Protein AF-A0A1N7M083-F1 (afdb_monomer)

Radius of gyration: 14.84 Å; Cα contacts (8 Å, |Δi|>4): 39; chains: 1; bounding box: 33×10×50 Å

Nearest PDB structures (foldseek):
  3v1b-assembly1_B  TM=9.442E-01  e=1.695E+00  synthetic construct

Solvent-accessible surface area (backbone atoms only — not comparable to full-atom values): 3336 Å² total; per-residue (Å²): 144,80,78,86,76,73,76,63,84,45,58,64,49,54,53,52,30,52,51,30,48,54,52,19,51,52,26,50,77,70,66,38,55,70,59,16,56,52,30,49,53,55,22,52,57,41,50,51,54,41,50,55,51,56,55,59,73,73,106

Secondary structure (DSSP, 8-state):
---TT---TTHHHHHHHHHHHHHHHHHHHTT-HHHHHHHHHHHHHHHHHHHHHHHHHT-

InterPro domains:
  IPR045493 Protein of unknown function DUF6435 [NF033487] (1-54)
  IPR045493 Protein of unknown function DUF6435 [PF20027] (1-53)

Structure (mmCIF, N/CA/C/O backbone):
data_AF-A0A1N7M083-F1
#
_entry.id   AF-A0A1N7M083-F1
#
loop_
_atom_site.group_PDB
_atom_site.id
_atom_site.type_symbol
_atom_site.label_atom_id
_atom_site.label_alt_id
_atom_site.label_comp_id
_atom_site.label_asym_id
_atom_site.label_entity_id
_atom_site.label_seq_id
_atom_site.pdbx_PDB_ins_code
_atom_site.Cartn_x
_atom_site.Cartn_y
_atom_site.Cartn_z
_atom_site.occupancy
_atom_site.B_iso_or_equiv
_atom_site.auth_seq_id
_atom_site.auth_comp_id
_atom_site.auth_asym_id
_atom_site.auth_atom_id
_atom_site.pdbx_PDB_model_num
ATOM 1 N N . MET A 1 1 ? -4.214 1.400 35.695 1.00 49.22 1 MET A N 1
ATOM 2 C CA . MET A 1 1 ? -3.340 1.989 34.654 1.00 49.22 1 MET A CA 1
ATOM 3 C C . MET A 1 1 ? -2.912 0.920 33.631 1.00 49.22 1 MET A C 1
ATOM 5 O O . MET A 1 1 ? -1.751 0.551 33.608 1.00 49.22 1 MET A O 1
ATOM 9 N N . PHE A 1 2 ? -3.820 0.409 32.785 1.00 56.66 2 PHE A N 1
ATOM 10 C CA . PHE A 1 2 ? -3.494 -0.603 31.753 1.00 56.66 2 PHE A CA 1
ATOM 11 C C . PHE A 1 2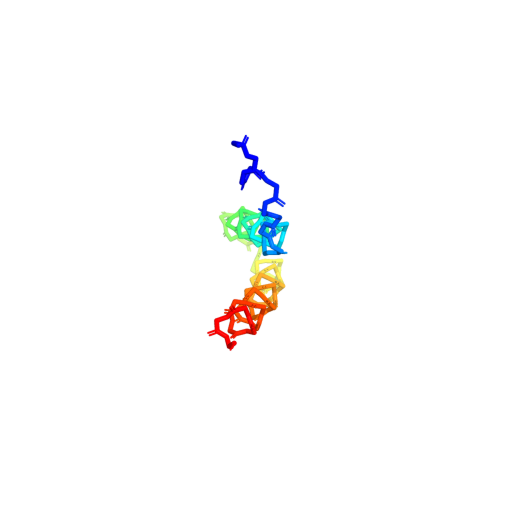 ? -4.362 -0.435 30.489 1.00 56.66 2 PHE A C 1
ATOM 13 O O . PHE A 1 2 ? -5.097 -1.333 30.104 1.00 56.66 2 PHE A O 1
ATOM 20 N N . SER A 1 3 ? -4.298 0.732 29.836 1.00 57.56 3 SER A N 1
ATOM 21 C CA . SER A 1 3 ? -4.970 0.947 28.534 1.00 57.56 3 SER A CA 1
ATOM 22 C C . SER A 1 3 ? -4.041 0.689 27.329 1.00 57.56 3 SER A C 1
ATOM 24 O O . SER A 1 3 ? -4.422 0.904 26.184 1.00 57.56 3 SER A O 1
ATOM 26 N N . PHE A 1 4 ? -2.811 0.213 27.563 1.00 59.50 4 PHE A N 1
ATOM 27 C CA . PHE A 1 4 ? -1.773 0.051 26.531 1.00 59.50 4 PHE A CA 1
ATOM 28 C C . PHE A 1 4 ? -1.921 -1.201 25.652 1.00 59.50 4 PHE A C 1
ATOM 30 O O . PHE A 1 4 ? -1.083 -1.435 24.786 1.00 59.50 4 PHE A O 1
ATOM 37 N N . LEU A 1 5 ? -2.980 -1.993 25.846 1.00 60.94 5 LEU A N 1
ATOM 38 C CA . LEU A 1 5 ? -3.236 -3.216 25.081 1.00 60.94 5 LEU A CA 1
ATOM 39 C C . LEU A 1 5 ? -4.485 -3.132 24.192 1.00 60.94 5 LEU A C 1
ATOM 41 O O . LEU A 1 5 ? -5.064 -4.157 23.845 1.00 60.94 5 LEU A O 1
ATOM 45 N N . LYS A 1 6 ? -4.908 -1.926 23.795 1.00 62.22 6 LYS A N 1
ATOM 46 C CA . LYS A 1 6 ? -5.823 -1.809 22.654 1.00 62.22 6 LYS A CA 1
ATOM 47 C C . LYS A 1 6 ? -5.018 -2.121 21.396 1.00 62.22 6 LYS A C 1
ATOM 49 O O . LYS A 1 6 ? -4.238 -1.295 20.925 1.00 62.22 6 LYS A O 1
ATOM 54 N N . SER A 1 7 ? -5.127 -3.362 20.930 1.00 70.06 7 SER A N 1
ATOM 55 C CA . SER A 1 7 ? -4.547 -3.779 19.659 1.00 70.06 7 SER A CA 1
ATOM 56 C C . SER A 1 7 ? -5.274 -3.014 18.560 1.00 70.06 7 SER A C 1
ATOM 58 O O . SER A 1 7 ? -6.461 -3.233 18.374 1.00 70.06 7 SER A O 1
ATOM 60 N N . ASP A 1 8 ? -4.587 -2.092 17.887 1.00 82.62 8 ASP A N 1
ATOM 61 C CA . ASP A 1 8 ? -5.093 -1.485 16.655 1.00 82.62 8 ASP A CA 1
ATOM 62 C C . ASP A 1 8 ? -5.135 -2.596 15.590 1.00 82.62 8 ASP A C 1
ATOM 64 O O . ASP A 1 8 ? -4.065 -3.047 15.142 1.00 82.62 8 ASP A O 1
ATOM 68 N N . PRO A 1 9 ? -6.330 -3.083 15.204 1.00 85.69 9 PRO A N 1
ATOM 69 C CA . PRO A 1 9 ? -6.459 -4.217 14.293 1.00 85.69 9 PRO A CA 1
ATOM 70 C C . PRO A 1 9 ? -5.934 -3.889 12.892 1.00 85.69 9 PRO A C 1
ATOM 72 O O . PRO A 1 9 ? -5.554 -4.792 12.143 1.00 85.69 9 PRO A O 1
ATOM 75 N N . THR A 1 10 ? -5.829 -2.604 12.545 1.00 93.62 10 THR A N 1
ATOM 76 C CA . THR A 1 10 ? -5.325 -2.144 11.248 1.00 93.62 10 THR A CA 1
ATOM 77 C C . THR A 1 10 ? -3.814 -1.963 11.222 1.00 93.62 10 THR A C 1
ATOM 79 O O . THR A 1 10 ? -3.221 -1.908 10.143 1.00 93.62 10 THR A O 1
ATOM 82 N N . LYS A 1 11 ? -3.138 -1.944 12.377 1.00 92.62 11 LYS A N 1
ATOM 83 C CA . LYS A 1 11 ? -1.695 -1.665 12.479 1.00 92.62 11 LYS A CA 1
ATOM 84 C C . LYS A 1 11 ? -0.840 -2.563 11.585 1.00 92.62 11 LYS A C 1
ATOM 86 O O . LYS A 1 11 ? 0.131 -2.100 10.983 1.00 92.62 11 LYS A O 1
ATOM 91 N N . LYS A 1 12 ? -1.181 -3.853 11.487 1.00 93.69 12 LYS A N 1
ATOM 92 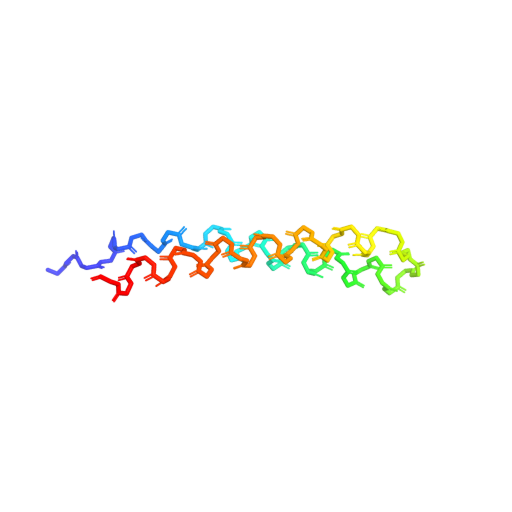C CA . LYS A 1 12 ? -0.471 -4.807 10.617 1.00 93.69 12 LYS A CA 1
ATOM 93 C C . LYS A 1 12 ? -0.723 -4.510 9.137 1.00 93.69 12 LYS A C 1
ATOM 95 O O . LYS A 1 12 ? 0.231 -4.493 8.364 1.00 93.69 12 LYS A O 1
ATOM 100 N N . LEU A 1 13 ? -1.971 -4.228 8.770 1.00 95.81 13 LEU A N 1
ATOM 101 C CA . LEU A 1 13 ? -2.359 -3.888 7.400 1.00 95.81 13 LEU A CA 1
ATOM 102 C C . LEU A 1 13 ? -1.705 -2.578 6.949 1.00 95.81 13 LEU A C 1
ATOM 104 O O . LEU A 1 13 ? -1.157 -2.514 5.857 1.00 95.81 13 LEU A O 1
ATOM 108 N N . ARG A 1 14 ? -1.647 -1.563 7.816 1.00 96.00 14 ARG A N 1
ATOM 109 C CA . ARG A 1 14 ? -0.978 -0.281 7.538 1.00 96.00 14 ARG A CA 1
ATOM 110 C C . ARG A 1 14 ? 0.510 -0.454 7.232 1.00 96.00 14 ARG A C 1
ATOM 112 O O . ARG A 1 14 ? 1.019 0.174 6.309 1.00 96.00 14 ARG A O 1
ATOM 119 N N . LYS A 1 15 ? 1.199 -1.340 7.961 1.00 97.12 15 LYS A N 1
ATOM 120 C CA . LYS A 1 15 ? 2.597 -1.694 7.663 1.00 97.12 15 LYS A CA 1
ATOM 121 C C . LYS A 1 15 ? 2.741 -2.392 6.311 1.00 97.12 15 LYS A C 1
ATOM 123 O O . LYS A 1 15 ? 3.660 -2.072 5.569 1.00 97.12 15 LYS A O 1
ATOM 128 N N . GLN A 1 16 ? 1.844 -3.326 5.993 1.00 97.38 16 GLN A N 1
ATOM 129 C CA . GLN A 1 16 ? 1.856 -4.024 4.703 1.00 97.38 16 GLN A CA 1
ATOM 130 C C . GLN A 1 16 ? 1.583 -3.067 3.539 1.00 97.38 16 GLN A C 1
ATOM 132 O O . GLN A 1 16 ? 2.308 -3.091 2.553 1.00 97.38 16 GLN A O 1
ATOM 137 N N . HIS A 1 17 ? 0.600 -2.179 3.689 1.00 98.25 17 HIS A N 1
ATOM 138 C C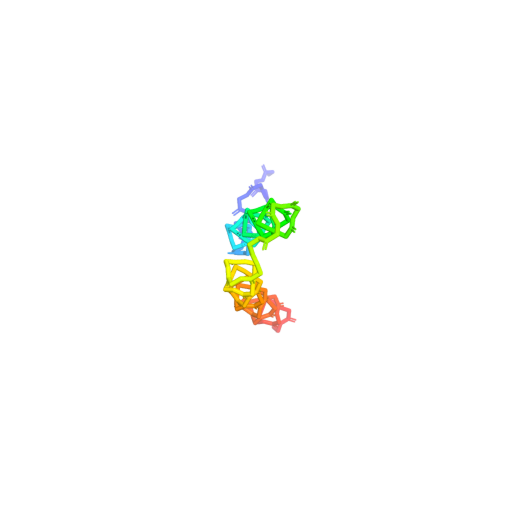A . HIS A 1 17 ? 0.292 -1.128 2.725 1.00 98.25 17 HIS A CA 1
ATOM 139 C C . HIS A 1 17 ? 1.507 -0.232 2.451 1.00 98.25 17 HIS A C 1
ATOM 141 O O . HIS A 1 17 ? 1.872 -0.024 1.299 1.00 98.25 17 HIS A O 1
ATOM 147 N N . ALA A 1 18 ? 2.175 0.247 3.506 1.00 98.12 18 ALA A N 1
ATOM 148 C CA . ALA A 1 18 ? 3.374 1.072 3.369 1.00 98.12 18 ALA A CA 1
ATOM 149 C C . ALA A 1 18 ? 4.505 0.336 2.631 1.00 98.12 18 ALA A C 1
ATOM 151 O O . ALA A 1 18 ? 5.126 0.915 1.745 1.00 98.12 18 ALA A O 1
ATOM 152 N N . ALA A 1 19 ? 4.726 -0.944 2.943 1.00 98.44 19 ALA A N 1
ATOM 153 C CA . ALA A 1 19 ? 5.736 -1.755 2.268 1.00 98.44 19 ALA A CA 1
ATOM 154 C C . ALA A 1 19 ? 5.425 -1.961 0.773 1.00 98.44 19 ALA A C 1
ATOM 156 O O . ALA A 1 19 ? 6.327 -1.869 -0.056 1.00 98.44 19 ALA A O 1
ATOM 157 N N . LEU A 1 20 ? 4.158 -2.200 0.413 1.00 98.44 20 LEU A N 1
ATOM 158 C CA . LEU A 1 20 ? 3.741 -2.317 -0.989 1.00 98.44 20 LEU A CA 1
ATOM 159 C C . LEU A 1 20 ? 3.944 -1.005 -1.750 1.00 98.44 20 LEU A C 1
ATOM 161 O O . LEU A 1 20 ? 4.448 -1.027 -2.870 1.00 98.44 20 LEU A O 1
ATOM 165 N N . LEU A 1 21 ? 3.610 0.135 -1.139 1.00 98.25 21 LEU A N 1
ATOM 166 C CA . LEU A 1 21 ? 3.844 1.447 -1.744 1.00 98.25 21 LEU A CA 1
ATOM 167 C C . LEU A 1 21 ? 5.334 1.734 -1.940 1.00 98.25 21 LEU A C 1
ATOM 169 O O . LEU A 1 21 ? 5.721 2.216 -3.000 1.00 98.25 21 LEU A O 1
ATOM 173 N N . GLU A 1 22 ? 6.176 1.407 -0.962 1.00 98.38 22 GLU A N 1
ATOM 174 C CA . GLU A 1 22 ? 7.629 1.557 -1.079 1.00 98.38 22 GLU A CA 1
ATOM 175 C C . GLU A 1 22 ? 8.180 0.711 -2.239 1.00 98.38 22 GLU A C 1
ATOM 177 O O . GLU A 1 22 ? 8.900 1.218 -3.102 1.00 98.38 22 GLU A O 1
ATOM 182 N N . GLN A 1 23 ? 7.764 -0.555 -2.338 1.00 98.25 23 GLN A N 1
ATOM 183 C CA . GLN A 1 23 ? 8.133 -1.428 -3.456 1.00 98.25 23 GLN A CA 1
ATOM 184 C C . GLN A 1 23 ? 7.619 -0.893 -4.799 1.00 98.25 23 GLN A C 1
ATOM 186 O O . GLN A 1 23 ? 8.354 -0.906 -5.789 1.00 98.25 23 GLN A O 1
ATOM 191 N N . ALA A 1 24 ? 6.386 -0.381 -4.839 1.00 98.31 24 ALA A N 1
ATOM 192 C CA . ALA A 1 24 ? 5.803 0.219 -6.033 1.00 98.31 24 ALA A CA 1
ATOM 193 C C . ALA A 1 24 ? 6.610 1.449 -6.476 1.00 98.31 24 ALA A C 1
ATOM 195 O O . ALA A 1 24 ? 6.916 1.582 -7.658 1.00 98.31 24 ALA A O 1
ATOM 196 N N . MET A 1 25 ? 7.033 2.307 -5.542 1.00 97.88 25 MET A N 1
ATOM 197 C CA . MET A 1 25 ? 7.889 3.460 -5.841 1.00 97.88 25 MET A CA 1
ATOM 198 C C . MET A 1 25 ? 9.231 3.036 -6.443 1.00 97.88 25 MET A C 1
ATOM 200 O O . MET A 1 25 ? 9.691 3.647 -7.411 1.00 97.88 25 MET A O 1
ATOM 204 N N . HIS A 1 26 ? 9.857 1.983 -5.911 1.00 98.44 26 HIS A N 1
ATOM 205 C CA . HIS A 1 26 ? 11.087 1.438 -6.484 1.00 98.44 26 HIS A CA 1
ATOM 206 C C . HIS A 1 26 ? 10.871 0.900 -7.904 1.00 98.44 26 HIS A C 1
ATOM 208 O O . HIS A 1 26 ? 11.661 1.222 -8.794 1.00 98.44 26 HIS A O 1
ATOM 214 N N . ALA A 1 27 ? 9.787 0.153 -8.137 1.00 98.31 27 ALA A N 1
ATOM 215 C CA . ALA A 1 27 ? 9.427 -0.356 -9.461 1.00 98.31 2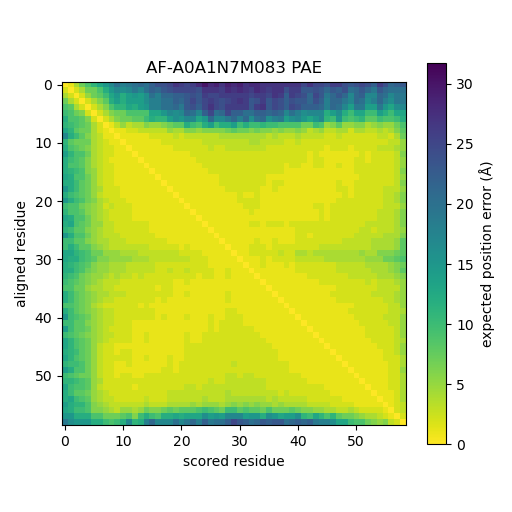7 ALA A CA 1
ATOM 216 C C . ALA A 1 27 ? 9.170 0.786 -10.458 1.00 98.31 27 ALA A C 1
ATOM 218 O O . ALA A 1 27 ? 9.725 0.788 -11.556 1.00 98.31 27 ALA A O 1
ATOM 219 N N . GLN A 1 28 ? 8.415 1.809 -10.045 1.00 97.88 28 GLN A N 1
ATOM 220 C CA . GLN A 1 28 ? 8.138 2.995 -10.853 1.00 97.88 28 GLN A CA 1
ATOM 221 C C . GLN A 1 28 ? 9.424 3.741 -11.220 1.00 97.88 28 GLN A C 1
ATOM 223 O O . GLN A 1 28 ? 9.628 4.084 -12.383 1.00 97.88 28 GLN A O 1
ATOM 228 N N . ARG A 1 29 ? 10.322 3.958 -10.250 1.00 97.75 29 ARG A N 1
ATOM 229 C CA . ARG A 1 29 ? 11.611 4.632 -10.475 1.00 97.75 29 ARG A CA 1
ATOM 230 C C . ARG A 1 29 ? 12.538 3.831 -11.391 1.00 97.75 29 ARG A C 1
ATOM 232 O O . ARG A 1 29 ? 13.327 4.428 -12.116 1.00 97.75 29 ARG A O 1
ATOM 239 N N . GLY A 1 30 ? 12.439 2.504 -11.356 1.00 97.00 30 GLY A N 1
ATOM 240 C CA . GLY A 1 30 ? 13.147 1.597 -12.259 1.00 97.00 30 GLY A CA 1
ATOM 241 C C . GLY A 1 30 ? 12.503 1.444 -13.642 1.00 97.00 30 GLY A C 1
ATOM 242 O O . GLY A 1 30 ? 13.082 0.776 -14.493 1.00 97.00 30 GLY A O 1
ATOM 243 N N . GLY A 1 31 ? 11.328 2.038 -13.883 1.00 97.50 31 GLY A N 1
ATOM 244 C CA . GLY A 1 31 ? 10.588 1.900 -15.141 1.00 97.50 31 GLY A CA 1
ATOM 245 C C . GLY A 1 31 ? 9.844 0.569 -15.304 1.00 97.50 31 GLY A C 1
ATOM 246 O O . GLY A 1 31 ? 9.337 0.285 -16.389 1.00 97.50 31 GLY A O 1
ATOM 247 N N . ASP A 1 32 ? 9.733 -0.244 -14.250 1.00 97.94 32 ASP A N 1
ATOM 248 C CA . ASP A 1 32 ? 8.956 -1.486 -14.262 1.00 97.94 32 ASP A CA 1
ATOM 249 C C . ASP A 1 32 ?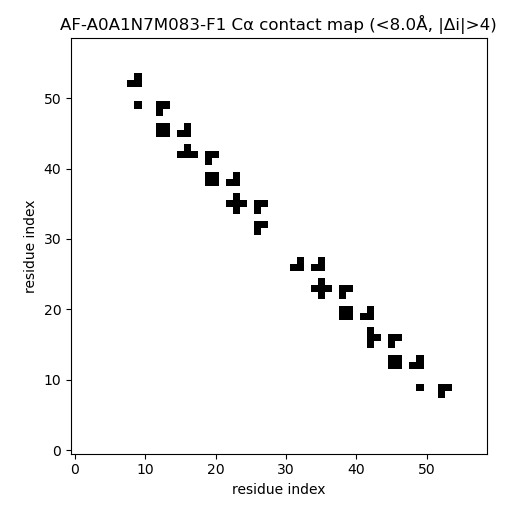 7.474 -1.193 -13.993 1.00 97.94 32 ASP A C 1
ATOM 251 O O . ASP A 1 32 ? 6.948 -1.355 -12.887 1.00 97.94 32 ASP A O 1
ATOM 255 N N . ILE A 1 33 ? 6.792 -0.732 -15.042 1.00 97.12 33 ILE A N 1
ATOM 256 C CA . ILE A 1 33 ? 5.381 -0.340 -14.976 1.00 97.12 33 ILE A CA 1
ATOM 257 C C . ILE A 1 33 ? 4.478 -1.528 -14.636 1.00 97.12 33 ILE A C 1
ATOM 259 O O . ILE A 1 33 ? 3.496 -1.358 -13.920 1.00 97.12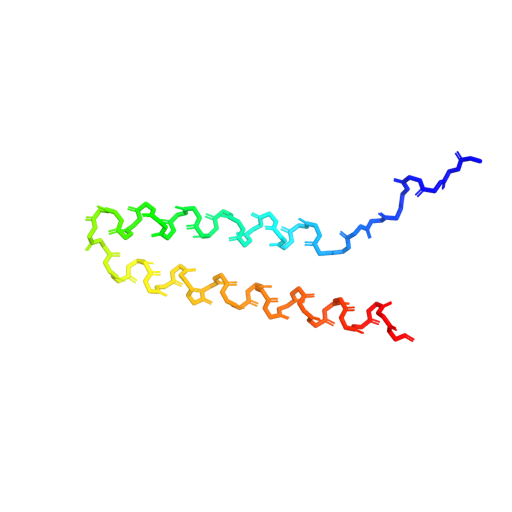 33 ILE A O 1
ATOM 263 N N . ARG A 1 34 ? 4.806 -2.741 -15.097 1.00 98.00 34 ARG A N 1
ATOM 264 C CA . ARG A 1 34 ? 3.979 -3.926 -14.830 1.00 98.00 34 ARG A CA 1
ATOM 265 C C . ARG A 1 34 ? 3.988 -4.269 -13.345 1.00 98.00 34 ARG A C 1
ATOM 267 O O . ARG A 1 34 ? 2.926 -4.513 -12.768 1.00 98.00 34 ARG A O 1
ATOM 274 N N . THR A 1 35 ? 5.170 -4.282 -12.736 1.00 98.12 35 THR A N 1
ATOM 275 C CA . THR A 1 35 ? 5.312 -4.532 -11.300 1.00 98.12 35 THR A CA 1
ATOM 276 C C . THR A 1 35 ? 4.716 -3.389 -10.489 1.00 98.12 35 THR A C 1
ATOM 278 O O . THR A 1 35 ? 3.987 -3.657 -9.538 1.00 98.12 35 THR A O 1
ATOM 281 N N . TYR A 1 36 ? 4.926 -2.135 -10.901 1.00 98.38 36 TYR A N 1
ATOM 282 C CA . TYR A 1 36 ? 4.280 -0.975 -10.283 1.00 98.38 36 TYR A CA 1
ATOM 283 C C . TYR A 1 36 ? 2.753 -1.116 -10.257 1.00 98.38 36 TYR A C 1
ATOM 285 O O . TYR A 1 36 ? 2.167 -1.077 -9.180 1.00 98.38 36 TYR A O 1
ATOM 293 N N . SER A 1 37 ? 2.116 -1.363 -11.409 1.00 98.06 37 SER A N 1
ATOM 294 C CA . SER A 1 37 ? 0.660 -1.519 -11.491 1.00 98.06 37 SER A CA 1
ATOM 295 C C . SER A 1 37 ? 0.156 -2.621 -10.564 1.00 98.06 37 SER A C 1
ATOM 297 O O . SER A 1 37 ? -0.809 -2.408 -9.837 1.00 98.06 37 SER A O 1
ATOM 299 N N . LYS A 1 38 ? 0.836 -3.773 -10.534 1.00 98.50 38 LYS A N 1
ATOM 300 C CA . LYS A 1 38 ? 0.471 -4.881 -9.647 1.00 98.50 38 LYS A CA 1
ATOM 301 C C . LYS A 1 38 ? 0.564 -4.487 -8.168 1.00 98.50 38 LYS A C 1
ATOM 303 O O . LYS A 1 38 ? -0.388 -4.699 -7.425 1.00 98.50 38 LYS A O 1
ATOM 308 N N . LEU A 1 39 ? 1.691 -3.910 -7.749 1.00 98.50 39 LEU A N 1
ATOM 309 C CA . LEU A 1 39 ? 1.922 -3.520 -6.356 1.00 98.50 39 LEU A CA 1
ATOM 310 C C . LEU A 1 39 ? 0.966 -2.411 -5.903 1.00 98.50 39 LEU A C 1
ATOM 312 O O . LEU A 1 39 ? 0.493 -2.439 -4.769 1.00 98.50 39 LEU A O 1
ATOM 316 N N . SER A 1 40 ? 0.638 -1.465 -6.785 1.00 97.62 40 SER A N 1
ATOM 317 C CA . SER A 1 40 ? -0.360 -0.428 -6.517 1.00 97.62 40 SER A CA 1
ATOM 318 C C . SER A 1 40 ? -1.760 -1.011 -6.328 1.00 97.62 40 SER A C 1
ATOM 320 O O . SER A 1 40 ? -2.434 -0.632 -5.374 1.00 97.62 40 SER A O 1
ATOM 322 N N . THR A 1 41 ? -2.182 -1.971 -7.159 1.00 98.38 41 THR A N 1
ATOM 323 C CA . THR A 1 41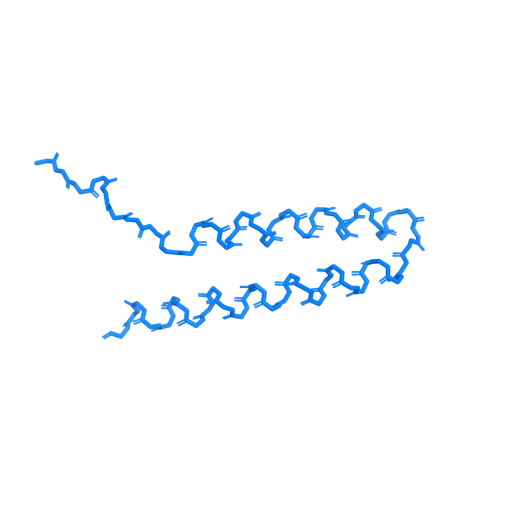 ? -3.470 -2.662 -6.969 1.00 98.38 41 THR A CA 1
ATOM 324 C C . THR A 1 41 ? -3.511 -3.429 -5.646 1.00 98.38 41 THR A C 1
ATOM 326 O O . THR A 1 41 ? -4.481 -3.321 -4.900 1.00 98.38 41 THR A O 1
ATOM 329 N N . GLU A 1 42 ? -2.442 -4.152 -5.303 1.00 98.12 42 GLU A N 1
ATOM 330 C CA . GLU A 1 42 ? -2.360 -4.857 -4.017 1.00 98.12 42 GLU A CA 1
ATOM 331 C C . GLU A 1 42 ? -2.403 -3.883 -2.825 1.00 98.12 42 GLU A C 1
ATOM 333 O O . GLU A 1 42 ? -3.049 -4.169 -1.813 1.00 98.12 42 GLU A O 1
ATOM 338 N N . ALA A 1 43 ? -1.758 -2.717 -2.938 1.00 98.44 43 ALA A N 1
ATOM 339 C CA . ALA A 1 43 ? -1.824 -1.672 -1.921 1.00 98.44 43 ALA A CA 1
ATOM 340 C C . ALA A 1 43 ? -3.261 -1.147 -1.756 1.00 98.44 43 ALA A C 1
ATOM 342 O O . ALA A 1 43 ? -3.765 -1.091 -0.632 1.00 98.44 43 ALA A O 1
ATOM 343 N N . GLU A 1 44 ? -3.960 -0.840 -2.850 1.00 98.31 44 GLU A N 1
ATOM 344 C CA . GLU A 1 44 ? -5.361 -0.403 -2.806 1.00 98.31 44 GLU A CA 1
ATOM 345 C C . GLU A 1 44 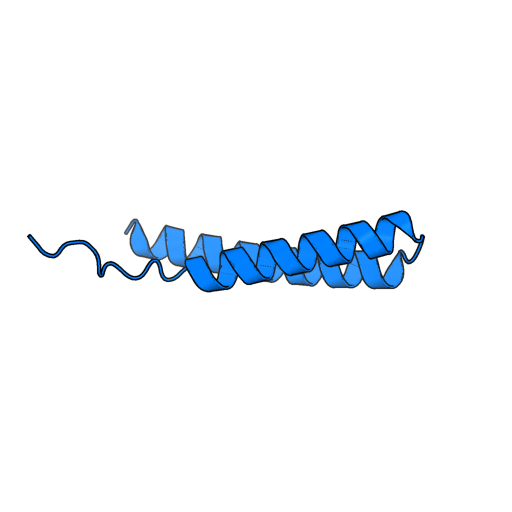? -6.273 -1.425 -2.118 1.00 98.31 44 GLU A C 1
ATOM 347 O O . GLU A 1 44 ? -7.121 -1.050 -1.306 1.00 98.31 44 GLU A O 1
ATOM 352 N N . ASP A 1 45 ? -6.077 -2.717 -2.374 1.00 98.31 45 ASP A N 1
ATOM 353 C CA . ASP A 1 45 ? -6.863 -3.772 -1.733 1.00 98.31 45 ASP A CA 1
ATOM 354 C C . ASP A 1 45 ? -6.604 -3.864 -0.224 1.00 98.31 45 ASP A C 1
ATOM 356 O O . ASP A 1 45 ? -7.532 -4.097 0.557 1.00 98.31 45 ASP A O 1
ATOM 360 N N . ILE A 1 46 ? -5.362 -3.650 0.225 1.00 97.88 46 ILE A N 1
ATOM 361 C CA . ILE A 1 46 ? -5.068 -3.545 1.661 1.00 97.88 46 ILE A CA 1
ATOM 362 C C . ILE A 1 46 ? -5.703 -2.286 2.253 1.00 97.88 46 ILE A C 1
ATOM 364 O O . ILE A 1 46 ? -6.244 -2.343 3.360 1.00 97.88 46 ILE A O 1
ATOM 368 N N . TYR A 1 47 ? -5.669 -1.165 1.537 1.00 97.69 47 TYR A N 1
ATOM 369 C CA . TYR A 1 47 ? -6.266 0.079 2.007 1.00 97.69 47 TYR A CA 1
ATOM 370 C C . TYR A 1 47 ? -7.783 -0.045 2.189 1.00 97.69 47 TYR A C 1
ATOM 372 O O . TYR A 1 47 ? -8.296 0.348 3.237 1.00 97.69 47 TYR A O 1
ATOM 380 N N . LYS A 1 48 ? -8.489 -0.688 1.252 1.00 98.00 48 LYS A N 1
ATOM 381 C CA . LYS A 1 48 ? -9.927 -0.981 1.387 1.00 98.00 48 LYS A CA 1
ATOM 382 C C . LYS A 1 48 ? -10.230 -1.797 2.644 1.00 98.00 48 LYS A C 1
ATOM 384 O O . LYS A 1 48 ? -11.106 -1.421 3.415 1.00 98.00 48 LYS A O 1
ATOM 389 N N . LYS A 1 49 ? -9.442 -2.841 2.926 1.00 96.56 49 LYS A N 1
ATOM 390 C CA . LYS A 1 49 ? -9.591 -3.646 4.156 1.00 96.56 49 LYS A CA 1
ATOM 391 C C . LYS A 1 49 ? -9.386 -2.820 5.426 1.00 96.56 49 LYS A C 1
ATOM 393 O O . LYS A 1 49 ? -10.088 -3.025 6.411 1.00 96.56 49 LYS A O 1
ATOM 398 N N . ILE A 1 50 ? -8.427 -1.890 5.421 1.00 96.00 50 ILE A N 1
ATOM 399 C CA . ILE A 1 50 ? -8.226 -0.954 6.538 1.00 96.00 50 ILE A CA 1
ATOM 400 C C . ILE A 1 50 ? -9.480 -0.098 6.729 1.00 96.00 50 ILE A C 1
ATOM 402 O O . ILE A 1 50 ? -9.971 0.003 7.848 1.00 96.00 50 ILE A O 1
ATOM 406 N N . GLN A 1 51 ? -10.018 0.475 5.649 1.00 96.19 51 GLN A N 1
ATOM 407 C CA . GLN A 1 51 ? -11.220 1.307 5.710 1.00 96.19 51 GLN A CA 1
ATOM 408 C C . GLN A 1 51 ? -12.441 0.537 6.228 1.00 96.19 51 GLN A C 1
ATOM 410 O O . GLN A 1 51 ? -13.186 1.074 7.041 1.00 96.19 51 GLN A O 1
ATOM 415 N N . GLU A 1 52 ? -12.629 -0.714 5.803 1.00 95.75 52 GLU A N 1
ATOM 416 C CA . GLU A 1 52 ? -13.715 -1.581 6.278 1.00 95.75 52 GLU A CA 1
ATOM 417 C C . GLU A 1 52 ? -13.626 -1.837 7.788 1.00 95.75 52 GLU A C 1
ATOM 419 O O . GLU A 1 52 ? -14.625 -1.710 8.496 1.00 95.75 52 GLU A O 1
ATOM 424 N N . ILE A 1 53 ? -12.428 -2.141 8.296 1.00 93.69 53 ILE A N 1
ATOM 425 C CA . ILE A 1 53 ? -12.203 -2.371 9.729 1.00 93.69 53 ILE A CA 1
ATOM 426 C C . ILE A 1 53 ? -12.423 -1.081 10.527 1.00 93.69 53 ILE A C 1
ATOM 428 O O . ILE A 1 53 ? -13.100 -1.104 11.549 1.00 93.69 53 ILE A O 1
ATOM 432 N N . GLU A 1 54 ? -11.908 0.055 10.055 1.00 92.56 54 GLU A N 1
ATOM 433 C CA . GLU A 1 54 ? -12.092 1.347 10.733 1.00 92.56 54 GLU A CA 1
ATOM 434 C C . GLU A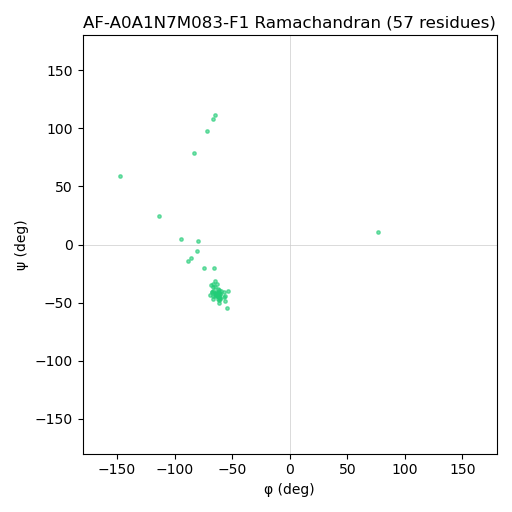 1 54 ? -13.540 1.825 10.725 1.00 92.56 54 GLU A C 1
ATOM 436 O O . GLU A 1 54 ? -13.978 2.484 11.668 1.00 92.56 54 GLU A O 1
ATOM 441 N N . ALA A 1 55 ? -14.281 1.527 9.659 1.00 93.62 55 ALA A N 1
ATOM 442 C CA . ALA A 1 55 ? -15.709 1.791 9.596 1.00 93.62 55 ALA A CA 1
ATOM 443 C C . ALA A 1 55 ? -16.473 0.901 10.586 1.00 93.62 55 ALA A C 1
ATOM 445 O O . ALA A 1 55 ? -17.362 1.397 11.273 1.00 93.62 55 ALA A O 1
ATOM 446 N N . ALA A 1 56 ? -16.094 -0.376 10.700 1.00 90.00 56 ALA A N 1
ATOM 447 C CA . ALA A 1 56 ? -16.693 -1.314 11.643 1.00 90.00 56 ALA A CA 1
ATOM 448 C C . ALA A 1 56 ? -16.382 -0.980 13.114 1.00 90.00 56 ALA A C 1
ATOM 450 O O . ALA A 1 56 ? -17.247 -1.169 13.956 1.00 90.00 56 ALA A O 1
ATOM 451 N N . GLU A 1 57 ? -15.191 -0.461 13.436 1.00 84.44 57 GLU A N 1
ATOM 452 C CA . GLU A 1 57 ? -14.835 -0.035 14.804 1.00 84.44 57 GLU A CA 1
ATOM 453 C C . GLU A 1 57 ? -15.490 1.286 15.238 1.00 84.44 57 GLU A C 1
ATOM 455 O O . GLU A 1 57 ? -15.537 1.589 16.431 1.00 84.44 57 GLU A O 1
ATOM 460 N N . LYS A 1 58 ? -15.946 2.107 14.285 1.00 72.44 58 LYS A N 1
ATOM 461 C CA . LYS A 1 58 ? -16.647 3.371 14.565 1.00 72.44 58 LYS A CA 1
ATOM 462 C C . LYS A 1 58 ? -18.154 3.199 14.792 1.00 72.44 58 LYS A C 1
ATOM 464 O O . LYS A 1 58 ? -18.786 4.172 15.206 1.00 72.44 58 LYS A O 1
ATOM 469 N N . LEU A 1 59 ? -18.705 2.021 14.491 1.00 53.31 59 LEU A N 1
ATOM 470 C CA . LEU A 1 59 ? -20.095 1.620 14.746 1.00 53.31 59 LEU A CA 1
ATOM 471 C C . LEU A 1 59 ? -20.237 1.008 16.144 1.00 53.31 59 LEU A C 1
ATOM 473 O O . LEU A 1 59 ? -21.275 1.293 16.780 1.00 53.31 59 LEU A O 1
#

Foldseek 3Di:
DDPPPPPPPLPVLVVVLVVLVVVLVVCVVVVVVVSNVVSVVVSVVSVVVSVVVVVVVVD

Organism: NCBI:txid484498

pLDDT: mean 90.74, std 13.64, range [49.22, 98.5]

Sequence (59 aa):
MFSFLKSDPTKKLRKQHAALLEQAMHAQRGGDIRTYSKLSTEAEDIYKKIQEIEAAEKL

Mean predicted aligned error: 4.95 Å